Protein AF-D5MEN5-F1 (afdb_monomer_lite)

Radius of gyration: 17.47 Å; chains: 1; bounding box: 50×20×47 Å

Foldseek 3Di:
DDDDDPVLVVVVVVLVVVVVVQVVVVVVVLVCCLVVLNQDDPLLQDLVSLCVDPSNVVLPDPSCVVVVPPPVSVVVSVVSSVVSVVSNVSNVVSVVVCVVVVPPD

Structure (mmCIF, N/CA/C/O backbone):
data_AF-D5MEN5-F1
#
_entry.id   AF-D5MEN5-F1
#
loop_
_atom_site.group_PDB
_atom_site.id
_atom_site.type_symbol
_atom_site.label_atom_id
_atom_site.label_alt_id
_atom_site.label_comp_id
_atom_site.label_asym_id
_atom_site.label_entity_id
_atom_site.label_seq_id
_atom_site.pdbx_PDB_ins_code
_atom_site.Cartn_x
_atom_site.Cartn_y
_atom_site.Cartn_z
_atom_site.occupancy
_atom_site.B_iso_or_equiv
_atom_site.auth_seq_id
_atom_site.auth_comp_id
_atom_site.auth_asym_id
_atom_site.auth_atom_id
_atom_site.pdbx_PDB_model_num
ATOM 1 N N . MET A 1 1 ? 20.087 -6.787 -17.800 1.00 54.94 1 MET A N 1
ATOM 2 C CA . MET A 1 1 ? 19.444 -5.842 -16.865 1.00 54.94 1 MET A CA 1
ATOM 3 C C . MET A 1 1 ? 18.530 -4.959 -17.697 1.00 54.94 1 MET A C 1
ATOM 5 O O . MET A 1 1 ? 19.061 -4.301 -18.586 1.00 54.94 1 MET A O 1
ATOM 9 N N . PRO A 1 2 ? 17.198 -5.008 -17.536 1.00 60.72 2 PRO A N 1
ATOM 10 C CA . PRO A 1 2 ? 16.328 -4.080 -18.249 1.00 60.72 2 PRO A CA 1
ATOM 11 C C . PRO A 1 2 ? 16.682 -2.655 -17.812 1.00 60.72 2 PRO A C 1
ATOM 13 O O . PRO A 1 2 ? 16.754 -2.366 -16.620 1.00 60.72 2 PRO A O 1
ATOM 16 N N . TYR A 1 3 ? 16.976 -1.785 -18.776 1.00 74.00 3 TYR A N 1
ATOM 17 C CA . TYR A 1 3 ? 17.217 -0.374 -18.501 1.00 74.00 3 TYR A CA 1
ATOM 18 C C . TYR A 1 3 ? 15.863 0.323 -18.386 1.00 74.00 3 TYR A C 1
ATOM 20 O O . TYR A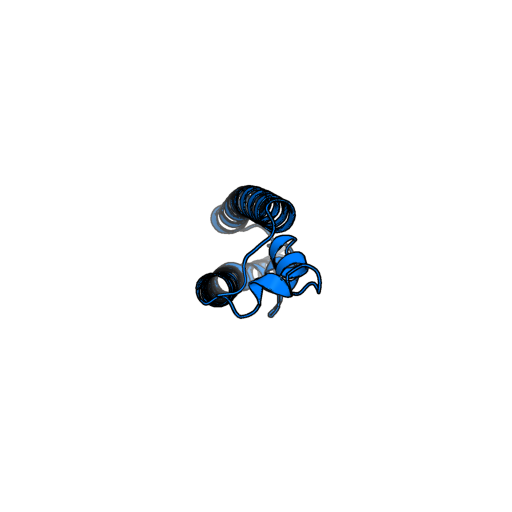 1 3 ? 15.094 0.349 -19.345 1.00 74.00 3 TYR A O 1
ATOM 28 N N . PHE A 1 4 ? 15.565 0.860 -17.206 1.00 84.00 4 PHE A N 1
ATOM 29 C CA . PHE A 1 4 ? 14.373 1.672 -16.994 1.00 84.00 4 PHE A CA 1
ATOM 30 C C . PHE A 1 4 ? 14.542 3.032 -17.665 1.00 84.00 4 PHE A C 1
ATOM 32 O O . PHE A 1 4 ? 15.612 3.642 -17.585 1.00 84.00 4 PHE A O 1
ATOM 39 N N . SER A 1 5 ? 13.484 3.540 -18.294 1.00 90.69 5 SER A N 1
ATOM 40 C CA . SER A 1 5 ? 13.494 4.926 -18.749 1.00 90.69 5 SER A CA 1
ATOM 41 C C . SER A 1 5 ? 13.449 5.874 -17.548 1.00 90.69 5 SER A C 1
ATOM 43 O O . SER A 1 5 ? 12.892 5.554 -16.494 1.00 90.69 5 SER A O 1
ATOM 45 N N . MET A 1 6 ? 13.998 7.079 -17.712 1.00 91.56 6 MET A N 1
ATOM 46 C CA . MET A 1 6 ? 13.915 8.114 -16.677 1.00 91.56 6 MET A CA 1
ATOM 47 C C . MET A 1 6 ? 12.456 8.388 -16.284 1.00 91.56 6 MET A C 1
ATOM 49 O O . MET A 1 6 ? 12.141 8.507 -15.106 1.00 91.56 6 MET A O 1
ATOM 53 N N . GLN A 1 7 ? 11.544 8.407 -17.259 1.00 91.94 7 GLN A N 1
ATOM 54 C CA . GLN A 1 7 ? 10.117 8.594 -17.009 1.00 91.94 7 GLN A CA 1
ATOM 55 C C . GLN A 1 7 ? 9.521 7.459 -16.162 1.00 91.94 7 GLN A C 1
ATOM 57 O O . GLN A 1 7 ? 8.801 7.733 -15.206 1.00 91.94 7 GLN A O 1
ATOM 62 N N . GLN A 1 8 ? 9.841 6.198 -16.472 1.00 91.75 8 GLN A N 1
ATOM 63 C CA . GLN A 1 8 ? 9.380 5.039 -15.700 1.00 91.75 8 GLN A CA 1
ATOM 64 C C . GLN A 1 8 ? 9.856 5.099 -14.245 1.00 91.75 8 GLN A C 1
ATOM 66 O O . GLN A 1 8 ? 9.068 4.862 -13.330 1.00 91.75 8 GLN A O 1
ATOM 71 N N . LEU A 1 9 ? 11.122 5.465 -14.030 1.00 91.25 9 LEU A N 1
ATOM 72 C CA . LEU A 1 9 ? 11.689 5.629 -12.691 1.00 91.25 9 LEU A CA 1
ATOM 73 C C . LEU A 1 9 ? 10.991 6.742 -11.910 1.00 91.25 9 LEU A C 1
ATOM 75 O O . LEU A 1 9 ? 10.583 6.519 -10.775 1.00 91.25 9 LEU A O 1
ATOM 79 N N . GLN A 1 10 ? 10.801 7.914 -12.518 1.00 94.56 10 GLN A N 1
ATOM 80 C CA . GLN A 1 10 ? 10.127 9.042 -11.868 1.00 94.56 10 GLN A CA 1
ATOM 81 C C . GLN A 1 10 ? 8.675 8.706 -11.506 1.00 94.56 10 GLN A C 1
ATOM 83 O O . GLN A 1 10 ? 8.228 8.999 -10.400 1.00 94.56 10 GLN A O 1
ATOM 88 N N . MET A 1 11 ? 7.952 8.025 -12.401 1.00 93.12 11 MET A N 1
ATOM 89 C CA . MET A 1 11 ? 6.592 7.562 -12.122 1.00 93.12 11 MET A CA 1
ATOM 90 C C . MET A 1 11 ? 6.556 6.558 -10.966 1.00 93.12 11 MET A C 1
ATOM 92 O O . MET A 1 11 ? 5.692 6.667 -10.100 1.00 93.12 11 MET A O 1
ATOM 96 N N . ALA A 1 12 ? 7.487 5.602 -10.929 1.00 93.44 12 ALA A N 1
ATOM 97 C CA . ALA A 1 12 ? 7.572 4.636 -9.838 1.00 93.44 12 ALA A CA 1
ATOM 98 C C . ALA A 1 12 ? 7.885 5.318 -8.498 1.00 93.44 12 ALA A C 1
ATOM 100 O O . ALA A 1 12 ? 7.211 5.044 -7.509 1.00 93.44 12 ALA A O 1
ATOM 101 N N . ILE A 1 13 ? 8.853 6.239 -8.471 1.00 95.38 13 ILE A N 1
ATOM 102 C CA . ILE A 1 13 ? 9.225 6.993 -7.265 1.00 95.38 13 ILE A CA 1
ATOM 103 C C . ILE A 1 13 ? 8.025 7.782 -6.734 1.00 95.38 13 ILE A C 1
ATOM 105 O O . ILE A 1 13 ? 7.670 7.622 -5.570 1.00 95.38 13 ILE A O 1
ATOM 109 N N . ALA A 1 14 ? 7.340 8.543 -7.591 1.00 96.50 14 ALA A N 1
ATOM 110 C CA . ALA A 1 14 ? 6.173 9.326 -7.186 1.00 96.50 14 ALA A CA 1
ATOM 111 C C . ALA A 1 14 ? 5.051 8.448 -6.594 1.00 96.50 14 ALA A C 1
ATOM 113 O O . ALA A 1 14 ? 4.393 8.825 -5.623 1.00 96.50 14 ALA A O 1
ATOM 114 N N . GLN A 1 15 ? 4.839 7.250 -7.147 1.00 96.50 15 GLN A N 1
ATOM 115 C CA . GLN A 1 15 ? 3.853 6.300 -6.620 1.00 96.50 15 GLN A CA 1
ATOM 116 C C . GLN A 1 15 ? 4.265 5.732 -5.261 1.00 96.50 15 GLN A C 1
ATOM 118 O O . GLN A 1 15 ? 3.421 5.595 -4.375 1.00 96.50 15 GLN A O 1
ATOM 123 N N . LEU A 1 16 ? 5.554 5.449 -5.062 1.00 96.75 16 LEU A N 1
ATOM 124 C CA . LEU A 1 16 ? 6.078 4.985 -3.777 1.00 96.75 16 LEU A CA 1
ATOM 125 C C . LEU A 1 16 ? 5.990 6.072 -2.696 1.00 96.75 16 LEU A C 1
ATOM 127 O O . LEU A 1 16 ? 5.562 5.777 -1.582 1.00 96.75 16 LEU A O 1
ATOM 131 N N . GLU A 1 17 ? 6.302 7.329 -3.014 1.00 98.19 17 GLU A N 1
ATOM 132 C CA . GLU A 1 17 ? 6.138 8.457 -2.085 1.00 98.19 17 GLU A CA 1
ATOM 133 C C . GLU A 1 17 ? 4.674 8.630 -1.664 1.00 98.19 17 GLU A C 1
ATOM 135 O O . GLU A 1 17 ? 4.354 8.730 -0.475 1.00 98.19 17 GLU A O 1
ATOM 140 N N . GLN A 1 18 ? 3.756 8.574 -2.632 1.00 98.06 18 GLN A N 1
ATOM 141 C CA . GLN A 1 18 ? 2.327 8.641 -2.354 1.00 98.06 18 GLN A CA 1
ATOM 142 C C . GLN A 1 18 ? 1.850 7.441 -1.522 1.00 98.06 18 GLN A C 1
ATOM 144 O O . GLN A 1 18 ? 0.981 7.598 -0.657 1.00 98.06 18 GLN A O 1
ATOM 149 N N . ALA A 1 19 ? 2.401 6.248 -1.762 1.00 98.00 19 ALA A N 1
ATOM 150 C CA . ALA A 1 19 ? 2.104 5.052 -0.986 1.00 98.00 19 ALA A CA 1
ATOM 151 C C . ALA A 1 19 ? 2.546 5.202 0.472 1.00 98.00 19 ALA A C 1
ATOM 153 O O . ALA A 1 19 ? 1.756 4.882 1.359 1.00 98.00 19 ALA A O 1
ATOM 154 N N . ILE A 1 20 ? 3.746 5.729 0.729 1.00 98.19 20 ILE A N 1
ATOM 155 C CA . ILE A 1 20 ? 4.234 6.002 2.087 1.00 98.19 20 ILE A CA 1
ATOM 156 C C . ILE A 1 20 ? 3.270 6.951 2.802 1.00 98.19 20 ILE A C 1
ATOM 158 O O . ILE A 1 20 ? 2.726 6.598 3.848 1.00 98.19 20 ILE A O 1
ATOM 162 N N . TYR A 1 21 ? 2.961 8.098 2.190 1.00 98.25 21 TYR A N 1
ATOM 163 C CA . TYR A 1 21 ? 2.041 9.076 2.774 1.00 98.25 21 TYR A CA 1
ATOM 164 C C . TYR A 1 21 ? 0.670 8.469 3.110 1.00 98.25 21 TYR A C 1
ATOM 166 O O . TYR A 1 21 ? 0.134 8.684 4.201 1.00 98.25 21 TYR A O 1
ATOM 174 N N . ASN A 1 22 ? 0.097 7.684 2.191 1.00 97.56 22 ASN A N 1
ATOM 175 C CA . ASN A 1 22 ? -1.206 7.050 2.398 1.00 97.56 22 ASN A CA 1
ATOM 176 C C . ASN A 1 22 ? -1.175 6.061 3.571 1.00 97.56 22 ASN A C 1
ATOM 178 O O . ASN A 1 22 ? -2.103 6.052 4.382 1.00 97.56 22 ASN A O 1
ATOM 182 N N . HIS A 1 23 ? -0.116 5.255 3.685 1.00 97.88 23 HIS A N 1
ATOM 183 C CA . HIS A 1 23 ? 0.013 4.279 4.765 1.00 97.88 23 HIS A CA 1
ATOM 184 C C . HIS A 1 23 ? 0.301 4.929 6.117 1.00 97.88 23 HIS A C 1
ATOM 186 O O . HIS A 1 23 ? -0.162 4.418 7.132 1.00 97.88 23 HIS A O 1
ATOM 192 N N . GLU A 1 24 ? 0.961 6.086 6.162 1.00 98.06 24 GLU A N 1
ATOM 193 C CA . GLU A 1 24 ? 1.078 6.864 7.399 1.00 98.06 24 GLU A CA 1
ATOM 194 C C . GLU A 1 24 ? -0.285 7.362 7.895 1.00 98.06 24 GLU A C 1
ATOM 196 O O . GLU A 1 24 ? -0.575 7.290 9.093 1.00 98.06 24 GLU A O 1
ATOM 201 N N . GLN A 1 25 ? -1.144 7.858 6.995 1.00 97.25 25 GLN A N 1
ATOM 202 C CA . GLN A 1 25 ? -2.490 8.295 7.384 1.00 97.25 25 GLN A CA 1
ATOM 203 C C . GLN A 1 25 ? -3.363 7.111 7.803 1.00 97.25 25 GLN A C 1
ATOM 205 O O . GLN A 1 25 ? -4.043 7.177 8.829 1.00 97.25 25 GLN A O 1
ATOM 210 N N . TRP A 1 26 ? -3.302 6.017 7.043 1.00 96.44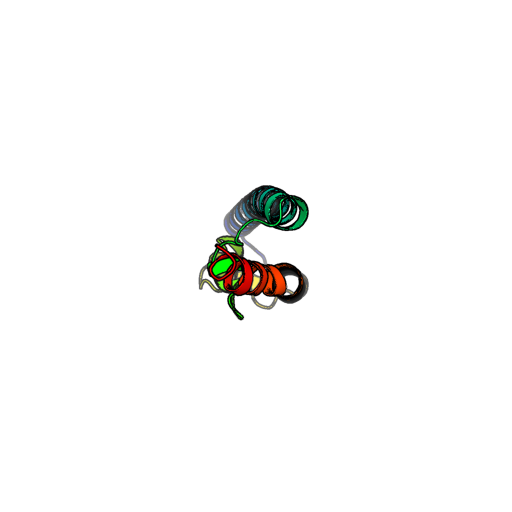 26 TRP A N 1
ATOM 211 C CA . TRP A 1 26 ? -3.980 4.766 7.372 1.00 96.44 26 TRP A CA 1
ATOM 212 C C . TRP A 1 26 ? -3.540 4.229 8.737 1.00 96.44 26 TRP A C 1
ATOM 214 O O . TRP A 1 26 ? -4.384 3.921 9.573 1.00 96.44 26 TRP A O 1
ATOM 224 N N . TYR A 1 27 ? -2.239 4.217 9.025 1.00 96.12 27 TYR A N 1
ATOM 225 C CA . TYR A 1 27 ? -1.709 3.759 10.306 1.00 96.12 27 TYR A CA 1
ATOM 226 C C . TYR A 1 27 ? -2.212 4.611 11.480 1.00 96.12 27 TYR A C 1
ATOM 228 O O . TYR A 1 27 ? -2.639 4.074 12.503 1.00 96.12 27 TYR A O 1
ATOM 236 N N . LYS A 1 28 ? -2.256 5.942 11.329 1.00 96.19 28 LYS A N 1
ATOM 237 C CA . LYS A 1 28 ? -2.856 6.832 12.339 1.00 96.19 28 LYS A CA 1
ATOM 238 C C . LYS A 1 28 ? -4.336 6.515 12.571 1.00 96.19 28 LYS A C 1
ATOM 240 O O . LYS A 1 28 ? -4.789 6.564 13.715 1.00 96.19 28 LYS A O 1
ATOM 245 N N . ASN A 1 29 ? -5.088 6.197 11.516 1.00 93.94 29 ASN A N 1
ATOM 246 C CA . ASN A 1 29 ? -6.487 5.784 11.640 1.00 93.94 29 ASN A CA 1
ATOM 247 C C . ASN A 1 29 ? -6.615 4.437 12.363 1.00 93.94 29 ASN A C 1
ATOM 249 O O . ASN A 1 29 ? -7.382 4.324 13.315 1.00 93.94 29 ASN A O 1
ATOM 253 N N . LEU A 1 30 ? -5.793 3.456 11.986 1.00 93.44 30 LEU A N 1
ATOM 254 C CA . LEU A 1 30 ? -5.745 2.145 12.626 1.00 93.44 30 LEU A CA 1
ATOM 255 C C . LEU A 1 30 ? -5.469 2.266 14.130 1.00 93.44 30 LEU A C 1
ATOM 257 O O . LEU A 1 30 ? -6.172 1.661 14.936 1.00 93.44 30 LEU A O 1
ATOM 261 N N . LEU A 1 31 ? -4.505 3.099 14.530 1.00 94.75 31 LEU A N 1
ATOM 262 C CA . LEU A 1 31 ? -4.228 3.359 15.944 1.00 94.75 31 LEU A CA 1
ATOM 263 C C . LEU A 1 31 ? -5.435 3.956 16.673 1.00 94.75 31 LEU A C 1
ATOM 265 O O . LEU A 1 31 ? -5.755 3.515 17.774 1.00 94.75 31 LEU A O 1
ATOM 269 N N . ARG A 1 32 ? -6.139 4.922 16.068 1.00 94.19 32 ARG A N 1
ATOM 270 C CA . ARG A 1 32 ? -7.367 5.488 16.654 1.00 94.19 32 ARG A CA 1
ATOM 271 C C . ARG A 1 32 ? -8.432 4.416 16.848 1.00 94.19 32 ARG A C 1
ATOM 273 O O . ARG A 1 32 ? -9.010 4.340 17.928 1.00 94.19 32 ARG A O 1
ATOM 280 N N . VAL A 1 33 ? -8.653 3.576 15.839 1.00 92.44 33 VAL A N 1
ATOM 281 C CA . VAL A 1 33 ? -9.610 2.464 15.893 1.00 92.44 33 VAL A CA 1
ATOM 282 C C . VAL A 1 33 ? -9.272 1.505 17.033 1.00 92.44 33 VAL A C 1
ATOM 284 O O . VAL A 1 33 ? -10.144 1.184 17.838 1.00 92.44 33 VAL A O 1
ATOM 287 N N . LEU A 1 34 ? -8.007 1.098 17.148 1.00 90.94 34 LEU A N 1
ATOM 288 C CA . LEU A 1 34 ? -7.558 0.156 18.174 1.00 90.94 34 LEU A CA 1
ATOM 289 C C . LEU A 1 34 ? -7.627 0.749 19.589 1.00 90.94 34 LEU A C 1
ATOM 291 O O . LEU A 1 34 ? -8.141 0.100 20.499 1.00 90.94 34 LEU A O 1
ATOM 295 N N . ILE A 1 35 ? -7.147 1.981 19.780 1.00 93.44 35 ILE A N 1
ATOM 296 C CA . ILE A 1 35 ? -7.076 2.635 21.096 1.00 93.44 35 ILE A CA 1
ATOM 297 C C . ILE A 1 35 ? -8.471 3.021 21.593 1.00 93.44 35 ILE A C 1
ATOM 299 O O . ILE A 1 35 ? -8.827 2.722 22.731 1.00 93.44 35 ILE A O 1
ATOM 303 N N . ALA A 1 36 ? -9.275 3.662 20.742 1.00 93.06 36 ALA A N 1
ATOM 304 C CA . ALA A 1 36 ? -10.614 4.123 21.106 1.00 93.06 36 ALA A CA 1
ATOM 305 C C . ALA A 1 36 ? -11.697 3.045 20.917 1.00 93.06 36 ALA A C 1
ATOM 307 O O . ALA A 1 36 ? -12.874 3.323 21.137 1.00 93.06 36 ALA A O 1
ATOM 308 N N . ARG A 1 37 ? -11.313 1.819 20.525 1.00 88.94 37 ARG A N 1
ATOM 309 C CA . ARG A 1 37 ? -12.216 0.685 20.257 1.00 88.94 37 ARG A CA 1
ATOM 310 C C . ARG A 1 37 ? -13.355 1.049 19.298 1.00 88.94 37 ARG A C 1
ATOM 312 O O . ARG A 1 37 ? -14.506 0.666 19.509 1.00 88.94 37 ARG A O 1
ATOM 319 N N . LEU A 1 38 ? -13.030 1.814 18.258 1.00 88.88 38 LEU A N 1
ATOM 320 C CA . LEU A 1 38 ? -13.989 2.185 17.219 1.00 88.88 38 LEU A CA 1
ATOM 321 C C . LEU A 1 38 ? -14.222 1.010 16.267 1.00 88.88 38 LEU A C 1
ATOM 323 O O . LEU A 1 38 ? -13.467 0.036 16.250 1.00 88.88 38 LEU A O 1
ATOM 327 N N . LEU A 1 39 ? -15.275 1.113 15.457 1.00 86.44 39 LEU A N 1
ATOM 328 C CA . LEU A 1 39 ? -15.481 0.182 14.355 1.00 86.44 39 LEU A CA 1
ATOM 329 C C . LEU A 1 39 ? -14.385 0.411 13.300 1.00 86.44 39 LEU A C 1
ATOM 331 O O . LEU A 1 39 ? -14.238 1.547 12.848 1.00 86.44 39 LEU A O 1
ATOM 335 N N . PRO A 1 40 ? -13.620 -0.625 12.914 1.00 86.56 40 PRO A N 1
ATOM 336 C CA . PRO A 1 40 ? -12.671 -0.512 11.815 1.00 86.56 40 PRO A CA 1
ATOM 337 C C . PRO A 1 40 ? -13.405 -0.350 10.484 1.00 86.56 40 PRO A C 1
ATOM 339 O O . PRO A 1 40 ? -14.517 -0.863 10.310 1.00 86.56 40 PRO A O 1
ATOM 342 N N . ASP A 1 41 ? -12.757 0.305 9.525 1.00 87.06 41 ASP A N 1
ATOM 343 C CA . ASP A 1 41 ? -13.298 0.445 8.180 1.00 87.06 41 ASP A CA 1
ATOM 344 C C . ASP A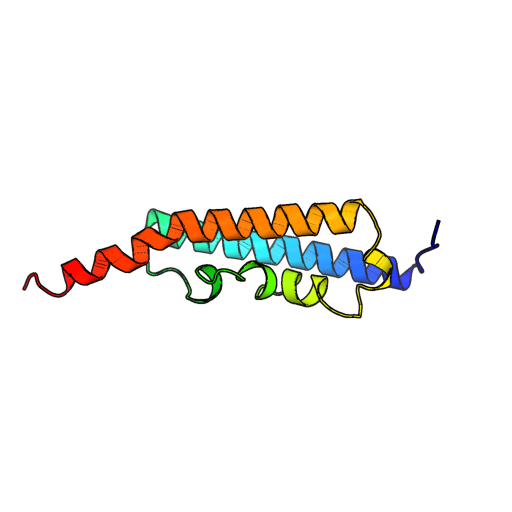 1 41 ? -13.418 -0.933 7.511 1.00 87.06 41 ASP A C 1
ATOM 346 O O . ASP A 1 41 ? -12.514 -1.769 7.573 1.00 87.06 41 ASP A O 1
ATOM 350 N N . ALA A 1 42 ? -14.554 -1.195 6.858 1.00 85.69 42 ALA A N 1
ATOM 351 C CA . ALA A 1 42 ? -14.829 -2.505 6.267 1.00 85.69 42 ALA A CA 1
ATOM 352 C C . ALA A 1 42 ? -13.734 -3.001 5.293 1.00 85.69 42 ALA A C 1
ATOM 354 O O . ALA A 1 42 ? -13.399 -4.186 5.372 1.00 85.69 42 ALA A O 1
ATOM 355 N N . PRO A 1 43 ? -13.135 -2.153 4.425 1.00 87.94 43 PRO A N 1
ATOM 356 C CA . PRO A 1 43 ? -12.051 -2.569 3.534 1.00 87.94 43 PRO A CA 1
ATOM 357 C C . PRO A 1 43 ? -10.800 -3.079 4.259 1.00 87.94 43 PRO A C 1
ATOM 359 O O . PRO A 1 43 ? -10.167 -4.008 3.764 1.00 87.94 43 PRO A O 1
ATOM 362 N N . ASP A 1 44 ? -10.476 -2.535 5.437 1.00 86.88 44 ASP A N 1
ATOM 363 C CA . ASP A 1 44 ? -9.302 -2.938 6.232 1.00 86.88 44 ASP A CA 1
ATOM 364 C C . ASP A 1 44 ? -9.445 -4.344 6.829 1.00 86.88 44 ASP A C 1
ATOM 366 O O . ASP A 1 44 ? -8.478 -4.958 7.283 1.00 86.88 44 ASP A O 1
ATOM 370 N N . LEU A 1 45 ? -10.669 -4.869 6.832 1.00 86.81 45 LEU A N 1
ATOM 371 C CA . LEU A 1 45 ? -11.018 -6.151 7.427 1.00 86.81 45 LEU A CA 1
ATOM 372 C C . LEU A 1 45 ? -11.166 -7.267 6.392 1.00 86.81 45 LEU A C 1
ATOM 374 O O . LEU A 1 45 ? -11.513 -8.393 6.759 1.00 86.81 45 LEU A O 1
ATOM 378 N N . MET A 1 46 ? -10.992 -6.957 5.108 1.00 89.56 46 MET A N 1
ATOM 379 C CA . MET A 1 46 ? -11.143 -7.930 4.034 1.00 89.56 46 MET A CA 1
ATOM 380 C C . MET A 1 46 ? -9.860 -8.757 3.861 1.00 89.56 46 MET A C 1
ATOM 382 O O . MET A 1 46 ? -8.766 -8.215 4.020 1.00 89.56 46 MET A O 1
ATOM 386 N N . PRO A 1 47 ? -9.950 -10.050 3.491 1.00 87.94 47 PRO A N 1
ATOM 387 C CA . PRO A 1 47 ? -8.766 -10.890 3.265 1.00 87.94 47 PRO A CA 1
ATOM 388 C C . PRO A 1 47 ? -7.798 -10.327 2.209 1.00 87.94 47 PRO A C 1
ATOM 390 O O . PRO A 1 47 ? -6.600 -10.587 2.250 1.00 87.94 47 PRO A O 1
ATOM 393 N N . ASP A 1 48 ? -8.320 -9.531 1.278 1.00 93.81 48 ASP A N 1
ATOM 394 C CA . ASP A 1 48 ? -7.610 -8.866 0.190 1.00 93.81 48 ASP A CA 1
ATOM 395 C C . ASP A 1 48 ? -7.409 -7.357 0.439 1.00 93.81 48 ASP A C 1
ATOM 397 O O . ASP A 1 48 ? -7.232 -6.602 -0.515 1.00 93.81 48 ASP A O 1
ATOM 401 N N . ALA A 1 49 ? -7.415 -6.894 1.698 1.00 94.75 49 ALA A N 1
ATOM 402 C CA . ALA A 1 49 ? -7.269 -5.473 2.054 1.00 94.75 49 ALA A CA 1
ATOM 403 C C . ALA A 1 49 ? -6.058 -4.797 1.382 1.00 94.75 49 ALA A C 1
ATOM 405 O O . ALA A 1 49 ? -6.172 -3.677 0.882 1.00 94.75 49 ALA A O 1
ATOM 406 N N . HIS A 1 50 ? -4.930 -5.510 1.280 1.00 96.75 50 HIS A N 1
ATOM 407 C CA . HIS A 1 50 ? -3.734 -5.030 0.585 1.00 96.75 50 HIS A CA 1
ATOM 408 C C . HIS A 1 50 ? -4.011 -4.664 -0.878 1.00 96.75 50 HIS A C 1
ATOM 410 O O . HIS A 1 50 ? -3.510 -3.662 -1.360 1.00 96.75 50 HIS A O 1
ATOM 416 N N . ARG A 1 51 ? -4.878 -5.390 -1.588 1.00 96.44 51 ARG A N 1
ATOM 417 C CA . ARG A 1 51 ? -5.218 -5.104 -2.996 1.00 96.44 51 ARG A CA 1
ATOM 418 C C . ARG A 1 51 ? -6.182 -3.929 -3.150 1.00 96.44 51 ARG A C 1
ATOM 420 O O . ARG A 1 51 ? -6.345 -3.390 -4.240 1.00 96.44 51 ARG A O 1
ATOM 427 N N . ARG A 1 52 ? -6.848 -3.536 -2.062 1.00 95.25 52 ARG A N 1
ATOM 428 C CA . ARG A 1 52 ? -7.884 -2.494 -2.057 1.00 95.25 52 ARG A CA 1
ATOM 429 C C . ARG A 1 52 ? -7.322 -1.104 -1.808 1.00 95.25 52 ARG A C 1
ATOM 431 O O . ARG A 1 52 ? -7.969 -0.130 -2.191 1.00 95.25 52 ARG A O 1
ATOM 438 N N . CYS A 1 53 ? -6.146 -0.994 -1.193 1.00 95.50 53 CYS A N 1
ATOM 439 C CA . CYS A 1 53 ? -5.491 0.293 -0.995 1.00 95.50 53 CYS A CA 1
ATOM 440 C C . CYS A 1 53 ? -4.955 0.845 -2.332 1.00 95.50 53 CYS A C 1
ATOM 442 O O . CYS A 1 53 ? -4.756 0.107 -3.299 1.00 95.50 53 CYS A O 1
ATOM 444 N N . ARG A 1 54 ? -4.696 2.159 -2.399 1.00 95.25 54 ARG A N 1
ATOM 445 C CA . ARG A 1 54 ? -4.199 2.809 -3.630 1.00 95.25 54 ARG A CA 1
ATOM 446 C C . ARG A 1 54 ? -2.890 2.194 -4.130 1.00 95.25 54 ARG A C 1
ATOM 448 O O . ARG A 1 54 ? -2.711 2.033 -5.331 1.00 95.25 54 ARG A O 1
ATOM 455 N N . PHE A 1 55 ? -1.998 1.835 -3.207 1.00 97.50 55 PHE A N 1
ATOM 456 C CA . PHE A 1 55 ? -0.742 1.178 -3.553 1.00 97.50 55 PHE A CA 1
ATOM 457 C C . PHE A 1 55 ? -0.970 -0.226 -4.115 1.00 97.50 55 PHE A C 1
ATOM 459 O O . PHE A 1 55 ? -0.369 -0.551 -5.126 1.00 97.50 55 PHE A O 1
ATOM 466 N N . GLY A 1 56 ? -1.860 -1.033 -3.530 1.00 96.94 56 GLY A N 1
ATOM 467 C CA . GLY A 1 56 ? -2.185 -2.365 -4.047 1.00 96.94 56 GLY A CA 1
ATOM 468 C C . GLY A 1 56 ? -2.809 -2.339 -5.436 1.00 96.94 56 GLY A C 1
ATOM 469 O O . GLY A 1 56 ? -2.430 -3.129 -6.293 1.00 96.94 56 GLY A O 1
ATOM 470 N N . GLN A 1 57 ? -3.702 -1.380 -5.689 1.00 96.50 57 GLN A N 1
ATOM 471 C CA . GLN A 1 57 ? -4.278 -1.171 -7.021 1.00 96.50 57 GLN A CA 1
ATOM 472 C C . GLN A 1 57 ? -3.202 -0.809 -8.051 1.00 96.50 57 GLN A C 1
ATOM 474 O O . GLN A 1 57 ? -3.230 -1.304 -9.174 1.00 96.50 57 GLN A O 1
ATOM 479 N N . TRP A 1 58 ? -2.237 0.035 -7.670 1.00 96.50 58 TRP A N 1
ATOM 480 C CA . TRP A 1 58 ? -1.092 0.351 -8.520 1.00 96.50 58 TRP A CA 1
ATOM 481 C C . TRP A 1 58 ? -0.167 -0.858 -8.703 1.00 96.50 58 TRP A C 1
ATOM 483 O O . TRP A 1 58 ? 0.220 -1.155 -9.830 1.00 96.50 58 TRP A O 1
ATOM 493 N N . TYR A 1 59 ? 0.135 -1.584 -7.627 1.00 96.56 59 TYR A N 1
ATOM 494 C CA . TYR A 1 59 ? 1.001 -2.761 -7.618 1.00 96.56 59 TYR A CA 1
ATOM 495 C C . TYR A 1 59 ? 0.520 -3.827 -8.609 1.00 96.56 59 TYR A C 1
ATOM 497 O O 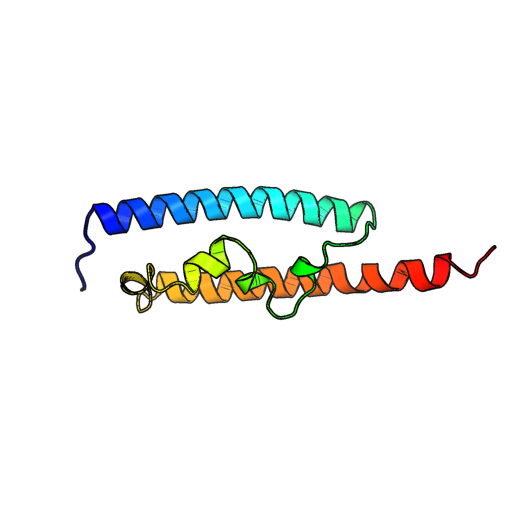. TYR A 1 59 ? 1.318 -4.319 -9.406 1.00 96.56 59 TYR A O 1
ATOM 505 N N . ASP A 1 60 ? -0.787 -4.097 -8.618 1.00 94.62 60 ASP A N 1
ATOM 506 C CA . ASP A 1 60 ? -1.428 -5.081 -9.495 1.00 94.62 60 ASP A CA 1
ATOM 507 C C . ASP A 1 60 ? -1.679 -4.573 -10.929 1.00 94.62 60 ASP A C 1
ATOM 509 O O . ASP A 1 60 ? -2.066 -5.360 -11.794 1.00 94.62 60 ASP A O 1
ATOM 513 N N . SER A 1 61 ? -1.488 -3.276 -11.197 1.00 93.81 61 SER A N 1
ATOM 514 C CA . SER A 1 61 ? -1.806 -2.673 -12.497 1.00 93.81 61 SER A CA 1
ATOM 515 C C . SER A 1 61 ? -0.823 -3.066 -13.603 1.00 93.81 61 SER A C 1
ATOM 517 O O . SER A 1 61 ? 0.347 -3.352 -13.359 1.00 93.81 61 SER A O 1
ATOM 519 N N . ASP A 1 62 ? -1.257 -2.984 -14.861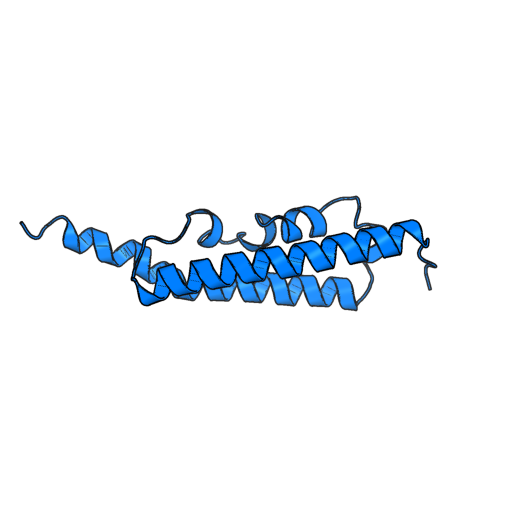 1.00 89.00 62 ASP A N 1
ATOM 520 C CA . ASP A 1 62 ? -0.377 -3.253 -16.008 1.00 89.00 62 ASP A CA 1
ATOM 521 C C . ASP A 1 62 ? 0.755 -2.219 -16.149 1.00 89.00 62 ASP A C 1
ATOM 523 O O . ASP A 1 62 ? 1.801 -2.505 -16.735 1.00 89.00 62 ASP A O 1
ATOM 527 N N . ILE A 1 63 ? 0.592 -1.028 -15.555 1.00 85.94 63 ILE A N 1
ATOM 528 C CA . ILE A 1 63 ? 1.599 0.043 -15.569 1.00 85.94 63 ILE A CA 1
ATOM 529 C C . ILE A 1 63 ? 2.888 -0.411 -14.872 1.00 85.94 63 ILE A C 1
ATOM 531 O O . ILE A 1 63 ? 3.972 0.015 -15.265 1.00 85.94 63 ILE A O 1
ATOM 535 N N . THR A 1 64 ? 2.807 -1.302 -13.880 1.00 87.88 64 THR A N 1
ATOM 536 C CA . THR A 1 64 ? 3.976 -1.825 -13.153 1.00 87.88 64 THR A CA 1
ATOM 537 C C . THR A 1 64 ? 4.642 -3.005 -13.857 1.00 87.88 64 THR A C 1
ATOM 539 O O . THR A 1 64 ? 5.582 -3.581 -13.312 1.00 87.88 64 THR A O 1
ATOM 542 N N . GLY A 1 65 ? 4.228 -3.353 -15.083 1.00 88.75 65 GLY A N 1
ATOM 543 C CA . GLY A 1 65 ? 4.785 -4.482 -15.836 1.00 88.75 65 GLY A CA 1
ATOM 544 C C . GLY A 1 65 ? 6.314 -4.459 -15.945 1.00 88.75 65 GLY A C 1
ATOM 545 O O . GLY A 1 65 ? 6.949 -5.503 -15.851 1.00 88.75 65 GLY A O 1
ATOM 546 N N . PHE A 1 66 ? 6.925 -3.272 -16.029 1.00 88.50 66 PHE A N 1
ATOM 547 C CA . PHE A 1 66 ? 8.385 -3.118 -16.073 1.00 88.50 66 PHE A CA 1
ATOM 548 C C . PHE A 1 66 ? 9.094 -3.394 -14.733 1.00 88.50 66 PHE A C 1
ATOM 550 O O . PHE A 1 66 ? 10.299 -3.624 -14.725 1.00 88.50 66 PHE A O 1
ATOM 557 N N . LEU A 1 67 ? 8.374 -3.378 -13.608 1.00 91.00 67 LEU A N 1
ATOM 558 C CA . LEU A 1 67 ? 8.894 -3.669 -12.267 1.00 91.00 67 LEU A CA 1
ATOM 559 C C . LEU A 1 67 ? 8.584 -5.092 -11.799 1.00 91.00 67 LEU A C 1
ATOM 561 O O . LEU A 1 67 ? 9.186 -5.538 -10.825 1.00 91.00 67 LEU A O 1
ATOM 565 N N . ARG A 1 68 ? 7.657 -5.793 -12.463 1.00 89.00 68 ARG A N 1
ATOM 566 C CA . ARG A 1 68 ? 7.043 -7.042 -11.984 1.00 89.00 68 ARG A CA 1
ATOM 567 C C . ARG A 1 68 ? 8.057 -8.116 -11.583 1.00 89.00 68 ARG A C 1
ATOM 569 O O . ARG A 1 68 ? 7.885 -8.743 -10.543 1.00 89.00 68 ARG A O 1
ATOM 576 N N . ASP A 1 69 ? 9.133 -8.257 -12.352 1.00 88.62 69 ASP A N 1
ATOM 577 C CA . ASP A 1 69 ? 10.171 -9.269 -12.114 1.00 88.62 69 ASP A CA 1
ATOM 578 C C . ASP A 1 69 ? 11.340 -8.753 -11.255 1.00 88.62 69 ASP A C 1
ATOM 580 O O . ASP A 1 69 ? 12.281 -9.491 -10.958 1.00 88.62 69 ASP A O 1
ATOM 584 N N . HIS A 1 70 ? 11.322 -7.478 -10.850 1.00 91.69 70 HIS A N 1
ATOM 585 C CA . HIS A 1 70 ? 12.394 -6.910 -10.044 1.00 91.69 70 HIS A CA 1
ATOM 586 C C . HIS A 1 70 ? 12.316 -7.452 -8.603 1.00 91.69 70 HIS A C 1
ATOM 588 O O . HIS A 1 70 ? 11.303 -7.236 -7.931 1.00 91.69 70 HIS A O 1
ATOM 594 N N . PRO A 1 71 ? 13.384 -8.069 -8.053 1.00 94.00 71 PRO A N 1
ATOM 595 C CA . PRO A 1 71 ? 13.327 -8.727 -6.744 1.00 94.00 71 PRO A CA 1
ATOM 596 C C . PRO A 1 71 ? 12.848 -7.819 -5.606 1.00 94.00 71 PRO A C 1
ATOM 598 O O . PRO A 1 71 ? 12.059 -8.238 -4.764 1.00 94.00 71 PRO A O 1
ATOM 601 N N . ALA A 1 72 ? 13.266 -6.548 -5.605 1.00 92.81 72 ALA A N 1
ATOM 602 C CA . ALA A 1 72 ? 12.811 -5.584 -4.599 1.00 92.81 72 ALA A CA 1
ATOM 603 C C . ALA A 1 72 ? 11.310 -5.258 -4.719 1.00 92.81 72 ALA A C 1
ATOM 605 O O . ALA A 1 72 ? 10.651 -5.030 -3.709 1.00 92.81 72 ALA A O 1
ATOM 606 N N . PHE A 1 73 ? 10.758 -5.262 -5.936 1.00 94.81 73 PHE A N 1
ATOM 607 C CA . PHE A 1 73 ? 9.336 -5.009 -6.159 1.00 94.81 73 PHE A CA 1
ATOM 608 C C . PHE A 1 73 ? 8.489 -6.196 -5.686 1.00 94.81 73 PHE A C 1
ATOM 610 O O . PHE A 1 73 ? 7.484 -6.013 -4.999 1.00 94.81 73 PHE A O 1
ATOM 617 N N . VAL A 1 74 ? 8.946 -7.424 -5.951 1.00 95.75 74 VAL A N 1
ATOM 618 C CA . VAL A 1 74 ? 8.336 -8.649 -5.407 1.00 95.75 74 VAL A CA 1
ATOM 619 C C . VAL A 1 74 ? 8.367 -8.644 -3.875 1.00 95.75 74 VAL A C 1
ATOM 621 O O . VAL A 1 74 ? 7.343 -8.880 -3.234 1.00 95.75 74 VAL A O 1
ATOM 624 N N . ALA A 1 75 ? 9.515 -8.311 -3.277 1.00 97.00 75 ALA A N 1
ATOM 625 C CA . ALA A 1 75 ? 9.676 -8.276 -1.824 1.00 97.00 75 ALA A CA 1
ATOM 626 C C . ALA A 1 75 ? 8.750 -7.249 -1.146 1.00 97.00 75 ALA A C 1
ATOM 628 O O . ALA A 1 75 ? 8.142 -7.553 -0.118 1.00 97.00 75 ALA A O 1
ATOM 629 N N . ILE A 1 76 ? 8.588 -6.053 -1.729 1.00 96.50 76 ILE A N 1
ATOM 630 C CA . ILE A 1 76 ? 7.651 -5.047 -1.205 1.00 96.50 76 ILE A CA 1
ATOM 631 C C . ILE A 1 76 ? 6.209 -5.563 -1.252 1.00 96.50 76 ILE A C 1
ATOM 633 O O . ILE A 1 76 ? 5.472 -5.346 -0.293 1.00 96.50 76 ILE A O 1
ATOM 637 N N . GLY A 1 77 ? 5.806 -6.273 -2.311 1.00 96.69 77 GLY A N 1
ATOM 638 C CA . GLY A 1 77 ? 4.467 -6.866 -2.401 1.00 96.69 77 GLY A CA 1
ATOM 639 C C . GLY A 1 77 ? 4.170 -7.833 -1.254 1.00 96.69 77 GLY A C 1
ATOM 640 O O . GLY A 1 77 ? 3.131 -7.725 -0.605 1.00 96.69 77 GLY A O 1
ATOM 641 N N . GLN A 1 78 ? 5.123 -8.715 -0.939 1.00 97.25 78 GLN A N 1
ATOM 642 C CA . GLN A 1 78 ? 5.012 -9.661 0.178 1.00 97.25 78 GLN A CA 1
ATOM 643 C C . GLN A 1 78 ? 4.932 -8.946 1.535 1.00 97.25 78 GLN A C 1
ATOM 645 O O . GLN A 1 78 ? 4.081 -9.269 2.366 1.00 97.25 78 GLN A O 1
ATOM 650 N N . ALA A 1 79 ? 5.791 -7.947 1.757 1.00 97.62 79 ALA A N 1
ATOM 651 C CA . ALA A 1 79 ? 5.781 -7.156 2.987 1.00 97.62 79 ALA A CA 1
ATOM 652 C C . ALA A 1 79 ? 4.460 -6.384 3.158 1.00 97.62 79 ALA A C 1
ATOM 654 O O . ALA A 1 79 ? 3.896 -6.336 4.252 1.00 97.62 79 ALA A O 1
ATOM 655 N N . HIS A 1 80 ? 3.943 -5.822 2.067 1.00 98.12 80 HIS A N 1
ATOM 656 C CA . HIS A 1 80 ? 2.680 -5.097 2.028 1.00 98.12 80 HIS A CA 1
ATOM 657 C C . HIS A 1 80 ? 1.475 -5.999 2.336 1.00 98.12 80 HIS A C 1
ATOM 659 O O . HIS A 1 80 ? 0.636 -5.636 3.165 1.00 98.12 80 HIS A O 1
ATOM 665 N N . GLU A 1 81 ? 1.408 -7.196 1.745 1.00 97.62 81 GLU A N 1
ATOM 666 C CA . GLU A 1 81 ? 0.370 -8.179 2.070 1.00 97.62 81 GLU A CA 1
ATOM 667 C C . GLU A 1 81 ? 0.409 -8.553 3.558 1.00 97.62 81 GLU A C 1
ATOM 669 O O . GLU A 1 81 ? -0.619 -8.517 4.243 1.00 97.62 81 GLU A O 1
ATOM 674 N N . GLN A 1 82 ? 1.599 -8.872 4.077 1.00 97.12 82 GLN A N 1
ATOM 675 C CA . GLN A 1 82 ? 1.771 -9.258 5.474 1.00 97.12 82 GLN A CA 1
ATOM 676 C C . GLN A 1 82 ? 1.358 -8.133 6.433 1.00 97.12 82 GLN A C 1
ATOM 678 O O . GLN A 1 82 ? 0.694 -8.399 7.437 1.00 97.12 82 GLN A O 1
ATOM 683 N N . MET A 1 83 ? 1.707 -6.882 6.126 1.00 96.94 83 MET A N 1
ATOM 684 C CA . MET A 1 83 ? 1.319 -5.715 6.920 1.00 96.94 83 MET A CA 1
ATOM 685 C C . MET A 1 83 ? -0.206 -5.590 7.036 1.00 96.94 83 MET A C 1
ATOM 687 O O . MET A 1 83 ? -0.731 -5.488 8.148 1.00 96.94 83 MET A O 1
ATOM 691 N N . HIS A 1 84 ? -0.928 -5.641 5.912 1.00 97.31 84 HIS A N 1
ATOM 692 C CA . HIS A 1 84 ? -2.391 -5.557 5.925 1.00 97.31 84 HIS A CA 1
ATOM 693 C C . HIS A 1 84 ? -3.031 -6.749 6.635 1.00 97.31 84 HIS A C 1
ATOM 695 O O . HIS A 1 84 ? -3.941 -6.557 7.439 1.00 97.31 84 HIS A O 1
ATOM 701 N N . ARG A 1 85 ? -2.523 -7.967 6.414 1.00 95.75 85 ARG A N 1
ATOM 702 C CA . ARG A 1 85 ? -3.023 -9.172 7.091 1.00 95.75 85 ARG A CA 1
ATOM 703 C C . ARG A 1 85 ? -2.912 -9.052 8.613 1.00 95.75 85 ARG A C 1
ATOM 705 O O . ARG A 1 85 ? -3.861 -9.381 9.326 1.00 95.75 85 ARG A O 1
ATOM 712 N N . SER A 1 86 ? -1.788 -8.540 9.113 1.00 94.12 86 SER A N 1
ATOM 713 C CA . SER A 1 86 ? -1.594 -8.285 10.544 1.00 94.12 86 SER A CA 1
ATOM 714 C C . SER A 1 86 ? -2.581 -7.243 11.080 1.00 94.12 86 SER A C 1
ATOM 716 O O . SER A 1 86 ? -3.172 -7.444 12.140 1.00 94.12 86 SER A O 1
ATOM 718 N N . ALA A 1 87 ? -2.819 -6.155 10.341 1.00 93.19 87 ALA A N 1
ATOM 719 C CA . ALA A 1 87 ? -3.784 -5.131 10.738 1.00 93.19 87 ALA A CA 1
ATOM 720 C C . ALA A 1 87 ? -5.225 -5.669 10.791 1.00 93.19 87 ALA A C 1
ATOM 722 O O . ALA A 1 87 ? -5.947 -5.400 11.757 1.00 93.19 87 ALA A O 1
ATOM 723 N N . THR A 1 88 ? -5.632 -6.483 9.812 1.00 92.50 88 THR A N 1
ATOM 724 C CA . THR A 1 88 ? -6.933 -7.167 9.811 1.00 92.50 88 THR A CA 1
ATOM 725 C C . THR A 1 88 ? -7.085 -8.067 11.036 1.00 92.50 88 THR A C 1
ATOM 727 O O . THR A 1 88 ? -8.115 -8.032 11.707 1.00 92.50 88 THR A O 1
ATOM 730 N N . TYR A 1 89 ? -6.048 -8.839 11.374 1.00 91.25 89 TYR A N 1
ATOM 731 C CA . TYR A 1 89 ? -6.066 -9.715 12.546 1.00 91.25 89 TYR A CA 1
ATOM 732 C C . TYR A 1 89 ? -6.236 -8.927 13.855 1.00 91.25 89 TYR A C 1
ATOM 734 O O . TYR A 1 89 ? -7.092 -9.267 14.670 1.00 91.25 89 TYR A O 1
ATOM 742 N N . CYS A 1 90 ? -5.490 -7.832 14.033 1.00 88.50 90 CYS A N 1
ATOM 743 C CA . CYS A 1 90 ? -5.588 -6.984 15.225 1.00 88.50 90 CYS A CA 1
ATOM 744 C C . CYS A 1 90 ? -6.955 -6.294 15.373 1.00 88.50 90 CYS A C 1
ATOM 746 O O . CYS A 1 90 ? -7.409 -6.054 16.490 1.00 88.50 90 CYS A O 1
ATOM 748 N N . SER A 1 91 ? -7.609 -5.959 14.260 1.00 85.75 91 SER A N 1
ATOM 749 C CA . SER A 1 91 ? -8.870 -5.207 14.246 1.00 85.75 91 SER A CA 1
ATOM 750 C C . SER A 1 91 ? -10.124 -6.093 14.229 1.00 85.75 91 SER A C 1
ATOM 752 O O . SER A 1 91 ? -11.196 -5.638 14.633 1.00 85.75 91 SER A O 1
ATOM 754 N N . ALA A 1 92 ? -10.017 -7.370 13.846 1.00 83.69 92 ALA A N 1
ATOM 755 C CA . ALA A 1 92 ? -11.147 -8.300 13.788 1.00 83.69 92 ALA A CA 1
ATOM 756 C C . ALA A 1 92 ? -11.957 -8.429 15.102 1.00 83.69 92 ALA A C 1
ATOM 758 O O . ALA A 1 92 ? -13.191 -8.422 15.021 1.00 83.69 92 ALA A O 1
ATOM 759 N N . PRO A 1 93 ? -11.348 -8.472 16.309 1.00 84.31 93 PRO A N 1
ATOM 760 C CA . PRO A 1 93 ? -12.100 -8.565 17.566 1.00 84.31 93 PRO A CA 1
ATOM 761 C C . PRO A 1 93 ? -13.024 -7.365 17.830 1.00 84.31 93 PRO A C 1
ATOM 763 O O . PRO A 1 93 ? -14.042 -7.499 18.513 1.00 84.31 93 PRO A O 1
ATOM 766 N N . LEU A 1 94 ? -12.720 -6.192 17.261 1.00 81.19 94 LEU A N 1
ATOM 767 C CA . LEU A 1 94 ? -13.527 -4.980 17.439 1.00 81.19 94 LEU A CA 1
ATOM 768 C C . LEU A 1 94 ? -14.884 -5.056 16.721 1.00 81.19 94 LEU A C 1
ATOM 770 O O . LEU A 1 94 ? -15.807 -4.344 17.109 1.00 81.19 94 LEU A O 1
ATOM 774 N N . LYS A 1 95 ? -15.059 -5.970 15.752 1.00 68.56 95 LYS A N 1
ATOM 775 C CA . LYS A 1 95 ? -16.373 -6.262 15.146 1.00 68.56 95 LYS A CA 1
ATOM 776 C C . LYS A 1 95 ? -17.356 -6.880 16.144 1.00 68.56 95 LYS A C 1
ATOM 778 O O . LYS A 1 95 ? -18.555 -6.639 16.063 1.00 68.56 95 LYS A O 1
ATOM 783 N N . VAL A 1 96 ? -16.851 -7.702 17.064 1.00 58.00 96 VAL A N 1
ATOM 784 C CA . VAL A 1 96 ? -17.671 -8.552 17.946 1.00 58.00 96 VAL A CA 1
ATOM 785 C C . VAL A 1 96 ? -18.120 -7.790 19.197 1.00 58.00 96 VAL A C 1
ATOM 787 O O . VAL A 1 96 ? -19.201 -8.036 19.728 1.00 58.00 96 VAL A O 1
ATOM 790 N N . ASN A 1 97 ? -17.333 -6.802 19.629 1.00 53.41 97 ASN A N 1
ATOM 791 C CA . ASN A 1 97 ? -17.494 -6.147 20.929 1.00 53.41 97 ASN A CA 1
ATOM 792 C C . ASN A 1 97 ? -18.776 -5.299 21.078 1.00 53.41 97 ASN A C 1
ATOM 794 O O . ASN A 1 97 ? -19.125 -4.915 22.189 1.00 53.41 97 ASN A O 1
ATOM 798 N N . ARG A 1 98 ? -19.513 -5.022 19.990 1.00 51.84 98 ARG A N 1
ATOM 799 C CA . ARG A 1 98 ? -20.789 -4.282 20.050 1.00 51.84 98 ARG A CA 1
ATOM 800 C C . ARG A 1 98 ? -22.041 -5.143 19.875 1.00 51.84 98 ARG A C 1
ATOM 802 O O . ARG A 1 98 ? -23.119 -4.674 20.226 1.00 51.84 98 ARG A O 1
ATOM 809 N N . ALA A 1 99 ? -21.916 -6.399 19.434 1.00 49.47 99 ALA A N 1
ATOM 810 C CA . ALA A 1 99 ? -23.056 -7.319 19.416 1.00 49.47 99 ALA A CA 1
ATOM 811 C C . ALA A 1 99 ? -23.572 -7.600 20.840 1.00 49.47 99 ALA A C 1
ATOM 813 O O . ALA A 1 99 ? -24.766 -7.783 21.021 1.00 49.47 99 ALA A O 1
ATOM 814 N N . TYR A 1 100 ? -22.706 -7.530 21.859 1.00 45.03 100 TYR A N 1
ATOM 815 C CA . TYR A 1 100 ? -23.096 -7.645 23.272 1.00 45.03 100 TYR A CA 1
ATOM 816 C C . TYR A 1 100 ? -23.562 -6.327 23.913 1.00 45.03 100 TYR A C 1
ATOM 818 O O . TYR A 1 100 ? -24.313 -6.357 24.881 1.00 45.03 100 TYR A O 1
ATOM 826 N N . ALA A 1 101 ? -23.179 -5.166 23.372 1.00 50.09 101 ALA A N 1
ATOM 827 C CA . ALA A 1 101 ? -23.577 -3.865 23.923 1.00 50.09 101 ALA A CA 1
ATOM 828 C C . ALA A 1 101 ? -25.005 -3.438 23.522 1.00 50.09 101 ALA A C 1
ATOM 830 O O . ALA A 1 101 ? -25.525 -2.471 24.068 1.00 50.09 101 ALA A O 1
ATOM 831 N N . ALA A 1 102 ? -25.635 -4.139 22.573 1.00 50.56 102 ALA A N 1
ATOM 832 C CA . ALA A 1 102 ? -26.991 -3.852 22.096 1.00 50.56 102 ALA A CA 1
ATOM 833 C C . ALA A 1 102 ? -28.104 -4.642 22.824 1.00 50.56 102 ALA A C 1
ATOM 835 O O . ALA A 1 102 ? -29.274 -4.388 22.567 1.00 50.56 102 ALA A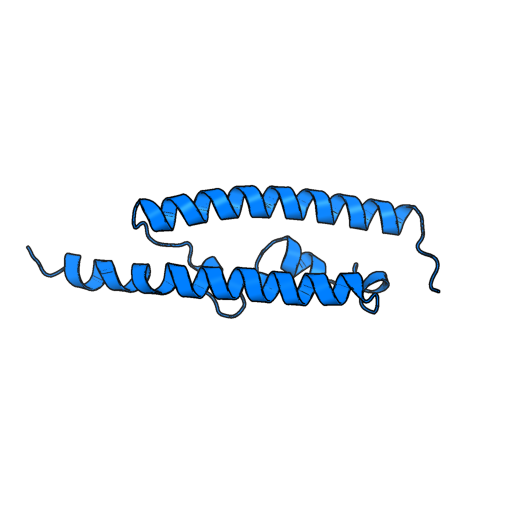 O 1
ATOM 836 N N . TRP A 1 103 ? -27.759 -5.564 23.735 1.00 42.78 103 TRP A N 1
ATOM 837 C CA . TRP A 1 103 ? -28.714 -6.402 24.490 1.00 42.78 103 TRP A CA 1
ATOM 838 C C . TRP A 1 103 ? -28.588 -6.227 26.013 1.00 42.78 103 TRP A C 1
ATOM 840 O O . TRP A 1 103 ? -28.831 -7.157 26.777 1.00 42.78 103 TRP A O 1
ATOM 850 N N . GLY A 1 104 ? -28.151 -5.047 26.456 1.00 51.66 104 GLY A N 1
ATOM 851 C CA . GLY A 1 104 ? -27.945 -4.714 27.870 1.00 51.66 104 GLY A CA 1
ATOM 852 C C . GLY A 1 104 ? -28.638 -3.417 28.281 1.00 51.66 104 GLY A C 1
ATOM 853 O O . GLY A 1 104 ? -28.023 -2.588 28.948 1.00 51.66 104 GLY A O 1
ATOM 854 N N . SER A 1 105 ? -29.875 -3.201 27.832 1.00 43.59 105 SER A N 1
ATOM 855 C CA . SER A 1 105 ? -30.759 -2.114 28.279 1.00 43.59 105 SER A CA 1
ATOM 856 C C . SER A 1 105 ? -32.125 -2.674 28.630 1.00 43.59 105 SER A C 1
ATOM 858 O O . SER A 1 105 ? -32.607 -3.523 27.848 1.00 43.59 105 SER A O 1
#

Sequence (105 aa):
MPYFSMQQLQMAIAQLEQAIYNHEQWYKNLLRVLIARLLPDAPDLMPDAHRRCRFGQWYDSDITGFLRDHPAFVAIGQAHEQMHRSATYCSAPLKVNRAYAAWGS

Organism: Methylomirabilis oxygeniifera (NCBI:txid671143)

InterPro domains:
  IPR025991 Chemoreceptor zinc-binding domain [PF13682] (23-87)

Secondary structure (DSSP, 8-state):
-PPPPHHHHHHHHHHHHHHHHHHHHHHHHHHHHHHHTPPPPGGGGSTTHHHHSHHHHHHTSGGGGGTTT-HHHHHHHHHHHHHHHHHHHHHGGGGTTTTTTTS--

pLDDT: mean 87.82, std 14.23, range [42.78, 98.25]